Protein AF-A0AAU4UA43-F1 (afdb_monomer)

Sequence (61 aa):
MPNALPLVPTDIDERVSLVRLHGEACFHCGAVNKTLRTAGHVVVRGSTRVWQIVTCGCRAA

pLDDT: mean 79.95, std 12.32, range [46.5, 93.75]

Structure (mmCIF, N/CA/C/O backbone):
data_AF-A0AAU4UA43-F1
#
_entry.id   AF-A0AAU4UA43-F1
#
loop_
_atom_site.group_PDB
_atom_site.id
_atom_site.type_symbol
_atom_site.label_atom_id
_atom_site.label_alt_id
_atom_site.label_comp_id
_atom_site.label_asym_id
_atom_site.label_entity_id
_atom_site.label_seq_id
_atom_site.pdbx_PDB_ins_code
_atom_site.Cartn_x
_atom_site.Cartn_y
_atom_site.Cartn_z
_atom_site.occupancy
_atom_site.B_iso_or_equiv
_atom_site.auth_seq_id
_atom_site.auth_comp_id
_atom_site.auth_asym_id
_atom_site.auth_atom_id
_atom_site.pdbx_PDB_model_num
ATOM 1 N N . MET A 1 1 ? -1.290 30.525 6.077 1.00 46.50 1 MET A N 1
ATOM 2 C CA . MET A 1 1 ? -1.309 29.338 6.963 1.00 46.50 1 MET A CA 1
ATOM 3 C C . MET A 1 1 ? -1.713 28.153 6.097 1.00 46.50 1 MET A C 1
ATOM 5 O O . MET A 1 1 ? -2.624 28.340 5.298 1.00 46.50 1 MET A O 1
ATOM 9 N N . PRO A 1 2 ? -0.969 27.035 6.097 1.00 55.56 2 PRO A N 1
ATOM 10 C CA . PRO A 1 2 ? -1.037 26.058 5.014 1.00 55.56 2 PRO A CA 1
ATOM 11 C C . PRO A 1 2 ? -2.358 25.284 5.032 1.00 55.56 2 PRO A C 1
ATOM 13 O O . PRO A 1 2 ? -2.799 24.816 6.078 1.00 55.56 2 PRO A O 1
ATOM 16 N N . ASN A 1 3 ? -2.963 25.165 3.848 1.00 52.34 3 ASN A N 1
ATOM 17 C CA . ASN A 1 3 ? -4.107 24.305 3.566 1.00 52.34 3 ASN A CA 1
ATOM 18 C C . ASN A 1 3 ? -3.747 22.855 3.918 1.00 52.34 3 ASN A C 1
ATOM 20 O O . ASN A 1 3 ? -3.089 22.169 3.136 1.00 52.34 3 ASN A O 1
ATOM 24 N N . ALA A 1 4 ? -4.159 22.390 5.096 1.00 59.97 4 ALA A N 1
ATOM 25 C CA . ALA A 1 4 ? -4.164 20.972 5.409 1.00 59.97 4 ALA A CA 1
ATOM 26 C C . ALA A 1 4 ? -5.289 20.339 4.584 1.00 59.97 4 ALA A C 1
ATOM 28 O O . ALA A 1 4 ? -6.453 20.371 4.979 1.00 59.97 4 ALA A O 1
ATOM 29 N N . LEU A 1 5 ? -4.952 19.825 3.397 1.00 63.19 5 LEU A N 1
ATOM 30 C CA . LEU A 1 5 ? -5.845 18.921 2.677 1.00 63.19 5 LEU A CA 1
ATOM 31 C C . LEU A 1 5 ? -6.257 17.826 3.668 1.00 63.19 5 LEU A C 1
ATOM 33 O O . LEU A 1 5 ? -5.372 17.267 4.327 1.00 63.19 5 LEU A O 1
ATOM 37 N N . PRO A 1 6 ? -7.556 17.527 3.829 1.00 54.72 6 PRO A N 1
ATOM 38 C CA . PRO A 1 6 ? -7.944 16.414 4.669 1.00 54.72 6 PRO A CA 1
ATOM 39 C C . PRO A 1 6 ? -7.258 15.171 4.096 1.00 54.72 6 PRO A C 1
ATOM 41 O O . PRO A 1 6 ? -7.451 14.830 2.929 1.00 54.72 6 PRO A O 1
ATOM 44 N N . LEU A 1 7 ? -6.412 14.531 4.908 1.00 62.84 7 LEU A N 1
ATOM 45 C CA . LEU A 1 7 ? -5.787 13.238 4.627 1.00 62.84 7 LEU A CA 1
ATOM 46 C C . LEU A 1 7 ? -6.873 12.157 4.677 1.00 62.84 7 LEU A C 1
ATOM 48 O O . LEU A 1 7 ? -6.811 11.254 5.508 1.00 62.84 7 LEU A O 1
ATOM 52 N N . VAL A 1 8 ? -7.920 12.294 3.859 1.00 61.72 8 VAL A N 1
ATOM 53 C CA . VAL A 1 8 ? -8.976 11.295 3.749 1.00 61.72 8 VAL A CA 1
ATOM 54 C C . VAL A 1 8 ? -8.283 10.026 3.267 1.00 61.72 8 VAL A C 1
ATOM 56 O O . VAL A 1 8 ? -7.726 10.030 2.163 1.00 61.72 8 VAL A O 1
ATOM 59 N N . PRO A 1 9 ? -8.237 8.964 4.088 1.00 67.81 9 PRO A N 1
ATOM 60 C CA . PRO A 1 9 ? -7.600 7.727 3.682 1.00 67.81 9 PRO A CA 1
ATOM 61 C C . PRO A 1 9 ? -8.273 7.237 2.405 1.00 67.81 9 PRO A C 1
ATOM 63 O O . PRO A 1 9 ? -9.501 7.189 2.324 1.00 67.81 9 PRO A O 1
ATOM 66 N N . THR A 1 10 ? -7.478 6.893 1.394 1.00 73.44 10 THR A N 1
ATOM 67 C CA . THR A 1 10 ? -8.023 6.211 0.222 1.00 73.44 10 THR A CA 1
ATOM 68 C C . THR A 1 10 ? -8.446 4.820 0.662 1.00 73.44 10 THR A C 1
ATOM 70 O O . THR A 1 10 ? -7.609 4.019 1.078 1.00 73.44 10 THR A O 1
ATOM 73 N N . ASP A 1 11 ? -9.746 4.553 0.605 1.00 75.38 11 ASP A N 1
ATOM 74 C CA . ASP A 1 11 ? -10.274 3.225 0.875 1.00 75.38 11 ASP A CA 1
ATOM 75 C C . ASP A 1 11 ? -9.905 2.296 -0.283 1.00 75.38 11 ASP A C 1
ATOM 77 O O . ASP A 1 11 ? -10.062 2.646 -1.455 1.00 75.38 11 ASP A O 1
ATOM 81 N N . ILE A 1 12 ? -9.362 1.129 0.048 1.00 72.94 12 ILE A N 1
ATOM 82 C CA . ILE A 1 12 ? -8.933 0.133 -0.930 1.00 72.94 12 ILE A CA 1
ATOM 83 C C . ILE A 1 12 ? -9.846 -1.071 -0.751 1.00 72.94 12 ILE A C 1
ATOM 85 O O . ILE A 1 12 ? -9.658 -1.859 0.170 1.00 72.94 12 ILE A O 1
ATOM 89 N N . ASP A 1 13 ? -10.836 -1.190 -1.634 1.00 70.62 13 ASP A N 1
ATOM 90 C CA . ASP A 1 13 ? -11.836 -2.270 -1.609 1.00 70.62 13 ASP A CA 1
ATOM 91 C C . ASP A 1 13 ? -11.280 -3.607 -2.155 1.00 70.62 13 ASP A C 1
ATOM 93 O O . ASP A 1 13 ? -11.916 -4.659 -2.113 1.00 70.62 13 ASP A O 1
ATOM 97 N N . GLU A 1 14 ? -10.046 -3.594 -2.662 1.00 72.38 14 GLU A N 1
ATOM 98 C CA . GLU A 1 14 ? -9.386 -4.779 -3.200 1.00 72.38 14 GLU A CA 1
ATOM 99 C C . GLU A 1 14 ? -9.017 -5.776 -2.088 1.00 72.38 14 GLU A C 1
ATOM 101 O O . GLU A 1 14 ? -8.473 -5.413 -1.044 1.00 72.38 14 GLU A O 1
ATOM 106 N N . ARG A 1 15 ? -9.209 -7.080 -2.335 1.00 72.44 15 ARG A N 1
ATOM 107 C CA . ARG A 1 15 ? -8.652 -8.127 -1.464 1.00 72.44 15 ARG A CA 1
ATOM 108 C C . ARG A 1 15 ? -7.127 -8.144 -1.588 1.00 72.44 15 ARG A C 1
ATOM 110 O O . ARG A 1 15 ? -6.570 -8.692 -2.540 1.00 72.44 15 ARG A O 1
ATOM 117 N N . VAL A 1 16 ? -6.447 -7.560 -0.608 1.00 72.44 16 VAL A N 1
ATOM 118 C CA . VAL A 1 16 ? -4.982 -7.517 -0.536 1.00 72.44 16 VAL A CA 1
ATOM 119 C C . VAL A 1 16 ? -4.462 -8.704 0.284 1.00 72.44 16 VAL A C 1
ATOM 121 O O . VAL A 1 16 ? -4.854 -8.900 1.431 1.00 72.44 16 VAL A O 1
ATOM 124 N N . SER A 1 17 ? -3.563 -9.505 -0.299 1.00 76.19 17 SER A N 1
ATOM 125 C CA . SER A 1 17 ? -2.853 -10.574 0.426 1.00 76.19 17 SER A CA 1
ATOM 126 C C . SER A 1 17 ? -2.004 -9.998 1.564 1.00 76.19 17 SER A C 1
ATOM 128 O O . SER A 1 17 ? -1.373 -8.956 1.388 1.00 76.19 17 SER A O 1
ATOM 130 N N . LEU A 1 18 ? -1.916 -10.707 2.694 1.00 74.44 18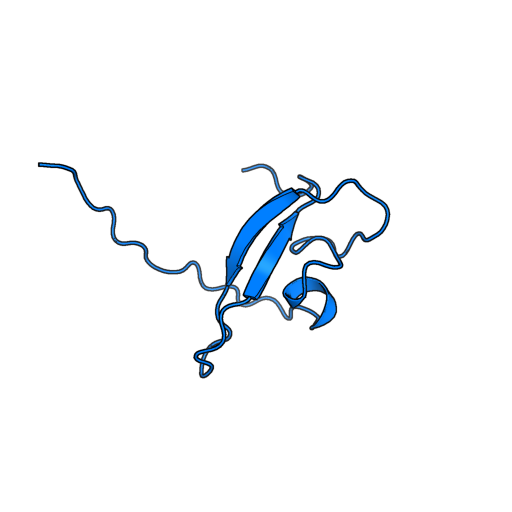 LEU A N 1
ATOM 131 C CA . LEU A 1 18 ? -1.134 -10.287 3.863 1.00 74.44 18 LEU A CA 1
ATOM 132 C C . LEU A 1 18 ? 0.322 -9.947 3.493 1.00 74.44 18 LEU A C 1
ATOM 134 O O . LEU A 1 18 ? 0.844 -8.932 3.934 1.00 74.44 18 LEU A O 1
ATOM 138 N N . VAL A 1 19 ? 0.944 -10.717 2.595 1.00 75.56 19 VAL A N 1
ATOM 139 C CA . VAL A 1 19 ? 2.333 -10.503 2.133 1.00 75.56 19 VAL A CA 1
ATOM 140 C C . VAL A 1 19 ? 2.539 -9.102 1.527 1.00 75.56 19 VAL A C 1
ATOM 142 O O . VAL A 1 19 ? 3.583 -8.478 1.712 1.00 75.56 19 VAL A O 1
ATOM 145 N N . ARG A 1 20 ? 1.514 -8.544 0.865 1.00 82.12 20 ARG A N 1
ATOM 146 C CA . ARG A 1 20 ? 1.542 -7.168 0.326 1.00 82.12 20 ARG A CA 1
ATOM 147 C C . ARG A 1 20 ? 1.493 -6.110 1.440 1.00 82.12 20 ARG A C 1
ATOM 149 O O . ARG A 1 20 ? 2.013 -5.017 1.243 1.00 82.12 20 ARG A O 1
ATOM 156 N N . LEU A 1 21 ? 0.899 -6.422 2.596 1.00 80.25 21 LEU A N 1
ATOM 157 C CA . LEU A 1 21 ? 0.837 -5.536 3.771 1.00 80.25 21 LEU A CA 1
ATOM 158 C C . LEU A 1 21 ? 2.137 -5.538 4.585 1.00 80.25 21 LEU A C 1
ATOM 160 O O . LEU A 1 21 ? 2.429 -4.564 5.268 1.00 80.25 21 LEU A O 1
ATOM 164 N N . HIS A 1 22 ? 2.944 -6.595 4.494 1.00 82.94 22 HIS A N 1
ATOM 165 C CA . HIS A 1 22 ? 4.251 -6.666 5.156 1.00 82.94 22 HIS A CA 1
ATOM 166 C C . HIS A 1 22 ? 5.382 -5.983 4.367 1.00 82.94 22 HIS A C 1
ATOM 168 O O . HIS A 1 22 ? 6.524 -5.978 4.816 1.00 82.94 22 HIS A O 1
ATOM 174 N N . GLY A 1 23 ? 5.083 -5.396 3.203 1.00 83.75 23 GLY A N 1
ATOM 175 C CA . GLY A 1 23 ? 6.087 -4.750 2.357 1.00 83.75 23 GLY A CA 1
ATOM 176 C C . GLY A 1 23 ? 7.013 -5.726 1.619 1.00 83.75 23 GLY A C 1
ATOM 177 O O . GLY A 1 23 ? 8.022 -5.301 1.066 1.00 83.75 23 GLY A O 1
ATOM 178 N N . GLU A 1 24 ? 6.678 -7.017 1.586 1.00 86.94 24 GLU A N 1
ATOM 179 C CA . GLU A 1 24 ? 7.472 -8.063 0.918 1.00 86.94 24 GLU A CA 1
ATOM 180 C C . GLU A 1 24 ? 7.124 -8.203 -0.572 1.00 86.94 24 GLU A C 1
ATOM 182 O O . GLU A 1 24 ? 7.897 -8.743 -1.360 1.00 86.94 24 GLU A O 1
ATOM 187 N N . ALA A 1 25 ? 5.960 -7.690 -0.974 1.00 91.25 25 ALA A N 1
ATOM 188 C CA . ALA A 1 25 ? 5.473 -7.702 -2.346 1.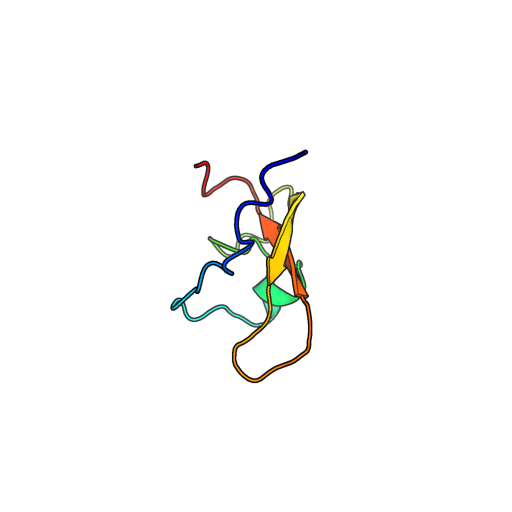00 91.25 25 ALA A CA 1
ATOM 189 C C . ALA A 1 25 ? 4.914 -6.334 -2.737 1.00 91.25 25 ALA A C 1
ATOM 191 O O . ALA A 1 25 ? 4.395 -5.591 -1.901 1.00 91.25 25 ALA A O 1
ATOM 192 N N . CYS A 1 26 ? 4.950 -6.016 -4.034 1.00 91.69 26 CYS A N 1
ATOM 193 C CA . CYS A 1 26 ? 4.327 -4.806 -4.548 1.00 91.69 26 CYS A CA 1
ATOM 194 C C . CYS A 1 26 ? 2.848 -4.758 -4.157 1.00 91.69 26 CYS A C 1
ATOM 196 O O . CYS A 1 26 ? 2.059 -5.635 -4.511 1.00 91.69 26 CYS A O 1
ATOM 198 N N . PHE A 1 27 ? 2.465 -3.664 -3.507 1.00 89.88 27 PHE A N 1
ATOM 199 C CA . PHE A 1 27 ? 1.129 -3.471 -2.988 1.00 89.88 27 PHE A CA 1
ATOM 200 C C . PHE A 1 27 ? 0.044 -3.484 -4.061 1.00 89.88 27 PHE A C 1
ATOM 202 O O . PHE A 1 27 ? -1.070 -3.811 -3.705 1.00 89.88 27 PHE A O 1
ATOM 209 N N . HIS A 1 28 ? 0.322 -3.203 -5.339 1.00 87.38 28 HIS A N 1
ATOM 210 C CA . HIS A 1 28 ? -0.690 -3.239 -6.407 1.00 87.38 28 HIS A CA 1
ATOM 211 C C . HIS A 1 28 ? -0.693 -4.551 -7.203 1.00 87.38 28 HIS A C 1
ATOM 213 O O 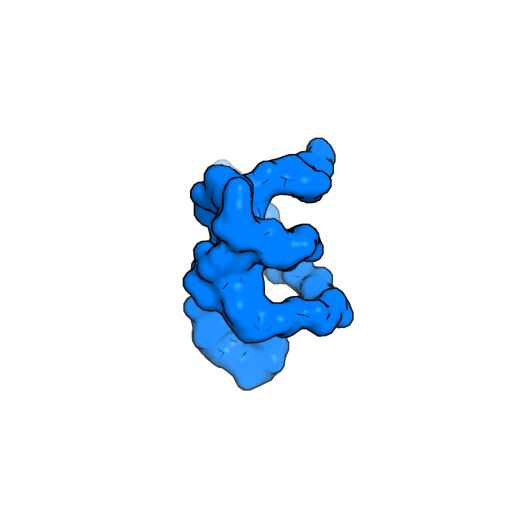. HIS A 1 28 ? -1.741 -5.167 -7.354 1.00 87.38 28 HIS A O 1
ATOM 219 N N . CYS A 1 29 ? 0.464 -5.010 -7.693 1.00 88.38 29 CYS A N 1
ATOM 220 C CA . CYS A 1 29 ? 0.536 -6.177 -8.587 1.00 88.38 29 CYS A CA 1
ATOM 221 C C . CYS A 1 29 ? 1.079 -7.459 -7.935 1.00 88.38 29 CYS A C 1
ATOM 223 O O . CYS A 1 29 ? 1.140 -8.492 -8.593 1.00 88.38 29 CYS A O 1
ATOM 225 N N . GLY A 1 30 ? 1.515 -7.409 -6.672 1.00 89.38 30 GLY A N 1
ATOM 226 C CA . GLY A 1 30 ? 2.061 -8.567 -5.957 1.00 89.38 30 GLY A CA 1
ATOM 227 C C . GLY A 1 30 ? 3.473 -8.998 -6.376 1.00 89.38 30 GLY A C 1
ATOM 228 O O . GLY A 1 30 ? 3.943 -10.028 -5.908 1.00 89.38 30 GLY A O 1
ATOM 229 N N . ALA A 1 31 ? 4.171 -8.241 -7.231 1.00 91.62 31 ALA A N 1
ATOM 230 C CA . ALA A 1 31 ? 5.532 -8.582 -7.650 1.00 91.62 31 ALA A CA 1
ATOM 231 C C . ALA A 1 31 ? 6.519 -8.592 -6.468 1.00 91.62 31 ALA A C 1
ATOM 233 O O . ALA A 1 31 ? 6.581 -7.621 -5.715 1.00 91.62 31 ALA A O 1
ATOM 234 N N . VAL A 1 32 ? 7.323 -9.654 -6.366 1.00 90.06 32 VAL A N 1
ATOM 235 C CA . VAL A 1 32 ? 8.385 -9.833 -5.350 1.00 90.06 32 VAL A CA 1
ATOM 236 C C . VAL A 1 32 ? 9.798 -9.750 -5.938 1.00 90.06 32 VAL A C 1
ATOM 238 O O . VAL A 1 32 ? 10.770 -9.5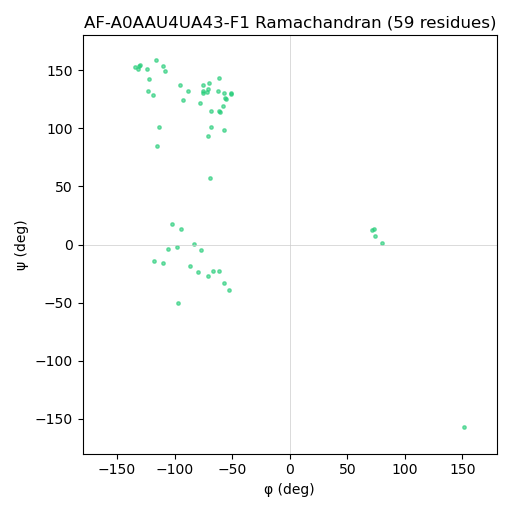61 -5.222 1.00 90.06 32 VAL A O 1
ATOM 241 N N . ASN A 1 33 ? 9.927 -9.864 -7.262 1.00 88.62 33 ASN A N 1
ATOM 242 C CA . ASN A 1 33 ? 11.201 -9.927 -7.988 1.00 88.62 33 ASN A CA 1
ATOM 243 C C . ASN A 1 33 ? 11.588 -8.602 -8.671 1.00 88.62 33 ASN A C 1
ATOM 245 O O . ASN A 1 33 ? 12.398 -8.586 -9.595 1.00 88.62 33 ASN A O 1
ATOM 249 N N . LYS A 1 34 ? 10.979 -7.490 -8.254 1.00 89.94 34 LYS A N 1
ATOM 250 C CA . LYS A 1 34 ? 11.273 -6.144 -8.758 1.00 89.94 34 LYS A CA 1
ATOM 251 C C . LYS A 1 34 ? 11.836 -5.290 -7.636 1.00 89.94 34 LYS A C 1
ATOM 253 O O . LYS A 1 34 ? 11.564 -5.550 -6.470 1.00 89.94 34 LYS A O 1
ATOM 258 N N . THR A 1 35 ? 12.544 -4.220 -7.985 1.00 91.12 35 THR A N 1
ATOM 259 C CA . THR A 1 35 ? 12.914 -3.198 -7.003 1.00 91.12 35 THR A CA 1
ATOM 260 C C . THR A 1 35 ? 11.648 -2.578 -6.418 1.00 91.12 35 THR A C 1
ATOM 262 O O . THR A 1 35 ? 10.873 -1.934 -7.130 1.00 91.12 35 THR A O 1
ATOM 265 N N . LEU A 1 36 ? 11.438 -2.794 -5.123 1.00 92.31 36 LEU A N 1
ATOM 266 C CA . LEU A 1 36 ? 10.320 -2.245 -4.369 1.00 92.31 36 LEU A CA 1
ATOM 267 C C . LEU A 1 36 ? 10.762 -0.954 -3.679 1.00 92.31 36 LEU A C 1
ATOM 269 O O . LEU A 1 36 ? 11.862 -0.871 -3.135 1.00 92.31 36 LEU A O 1
ATOM 273 N N . ARG A 1 37 ? 9.910 0.069 -3.720 1.00 92.94 37 ARG A N 1
ATOM 274 C CA . ARG A 1 37 ? 10.128 1.350 -3.039 1.00 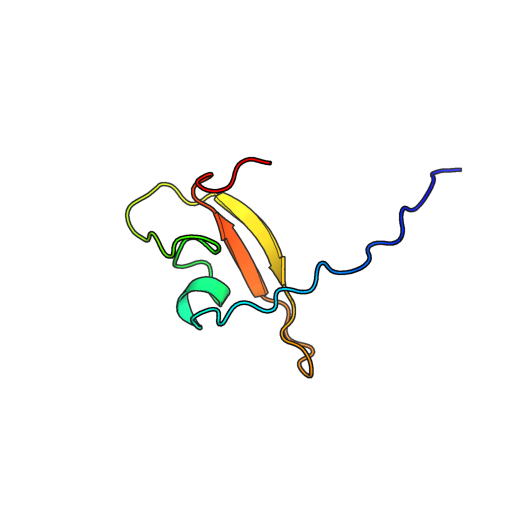92.94 37 ARG A CA 1
ATOM 275 C C . ARG A 1 37 ? 8.972 1.625 -2.097 1.00 92.94 37 ARG A C 1
ATOM 277 O O . ARG A 1 37 ? 7.826 1.330 -2.434 1.00 92.94 37 ARG A O 1
ATOM 284 N N . THR A 1 38 ? 9.269 2.205 -0.939 1.00 91.94 38 THR A N 1
ATOM 285 C CA . THR A 1 38 ? 8.246 2.644 0.013 1.00 91.94 38 THR A CA 1
ATOM 286 C C . THR A 1 38 ? 7.287 3.611 -0.668 1.00 91.94 38 THR A C 1
ATOM 288 O O . THR A 1 38 ? 7.718 4.591 -1.273 1.00 91.94 38 THR A O 1
ATOM 291 N N . ALA A 1 39 ? 5.994 3.308 -0.585 1.00 89.56 39 ALA A N 1
ATOM 292 C CA . ALA A 1 39 ? 4.940 4.068 -1.253 1.00 89.56 39 ALA A CA 1
ATOM 293 C C . ALA A 1 39 ? 3.951 4.707 -0.273 1.00 89.56 39 ALA A C 1
ATOM 295 O O . ALA A 1 39 ? 3.181 5.578 -0.664 1.00 89.56 39 ALA A O 1
ATOM 296 N N . GLY A 1 40 ? 3.966 4.292 0.995 1.00 88.75 40 GLY A N 1
ATOM 297 C CA . GLY A 1 40 ? 3.118 4.867 2.028 1.00 88.75 40 GLY A CA 1
ATOM 298 C C . GLY A 1 40 ? 2.781 3.867 3.121 1.00 88.75 40 GLY A C 1
ATOM 299 O O . GLY A 1 40 ? 3.488 2.877 3.318 1.00 88.75 40 GLY A O 1
ATOM 300 N N . HIS A 1 41 ? 1.673 4.132 3.807 1.00 88.31 41 HIS A N 1
ATOM 301 C CA . HIS A 1 41 ? 1.150 3.281 4.865 1.00 88.31 41 HIS A CA 1
ATOM 302 C C . HIS A 1 41 ? -0.344 3.035 4.668 1.00 88.31 41 HIS A C 1
ATOM 304 O O . HIS A 1 41 ? -1.048 3.891 4.137 1.00 88.31 41 HIS A O 1
ATOM 310 N N . VAL A 1 42 ? -0.826 1.883 5.126 1.00 85.88 42 VAL A N 1
ATOM 311 C CA . VAL A 1 42 ? -2.248 1.526 5.120 1.00 85.88 42 VAL A CA 1
ATOM 312 C C . VAL A 1 42 ? -2.681 1.022 6.489 1.00 85.88 42 VAL A C 1
ATOM 314 O O . VAL A 1 42 ? -1.881 0.492 7.261 1.00 85.88 42 VAL A O 1
ATOM 317 N N . VAL A 1 43 ? -3.970 1.167 6.775 1.00 85.81 43 VAL A N 1
ATOM 318 C CA . VAL A 1 43 ? -4.624 0.593 7.951 1.00 85.81 43 VAL A CA 1
ATOM 319 C C . VAL A 1 43 ? -5.766 -0.274 7.448 1.00 85.81 43 VAL A C 1
ATOM 321 O O . VAL A 1 43 ? -6.538 0.147 6.590 1.00 85.81 43 VAL A O 1
ATOM 324 N N . VAL A 1 44 ? -5.868 -1.498 7.961 1.00 81.25 44 VAL A N 1
ATOM 325 C CA . VAL A 1 44 ? -7.003 -2.373 7.645 1.00 81.25 44 VAL A CA 1
ATOM 326 C C . VAL A 1 44 ? -8.217 -1.871 8.419 1.00 81.25 44 VAL A C 1
ATOM 328 O O . VAL A 1 44 ? -8.116 -1.630 9.621 1.00 81.25 44 VAL A O 1
ATOM 331 N N . ARG A 1 45 ? -9.368 -1.720 7.755 1.00 81.25 45 ARG A N 1
ATOM 332 C CA . ARG A 1 45 ? -10.617 -1.295 8.407 1.00 81.25 45 ARG A CA 1
ATOM 333 C C . ARG A 1 45 ? -10.910 -2.159 9.637 1.00 81.25 45 ARG A C 1
ATOM 335 O O . ARG A 1 45 ? -10.868 -3.383 9.561 1.00 81.25 45 ARG A O 1
ATOM 342 N N . GLY A 1 46 ? -11.201 -1.516 10.767 1.00 83.00 46 GLY A N 1
ATOM 343 C CA . GLY A 1 46 ? -11.421 -2.203 12.047 1.00 83.00 46 GLY A CA 1
ATOM 344 C C . GLY A 1 46 ? -10.140 -2.614 12.786 1.00 83.00 46 GLY A C 1
ATOM 345 O O . GLY A 1 46 ? -10.223 -3.182 13.870 1.00 83.00 46 GLY A O 1
ATOM 346 N N . SER A 1 47 ? -8.960 -2.308 12.243 1.00 82.94 47 SER A N 1
ATOM 347 C CA . SER A 1 47 ? -7.671 -2.443 12.919 1.00 82.94 47 SER A CA 1
ATOM 348 C C . SER A 1 47 ? -7.083 -1.070 13.238 1.00 82.94 47 SER A C 1
ATOM 350 O O . SER A 1 47 ? -7.340 -0.091 12.545 1.00 82.94 47 SER A O 1
ATOM 352 N N . THR A 1 48 ? -6.245 -1.004 14.268 1.00 84.19 48 THR A N 1
ATOM 353 C CA . THR A 1 48 ? -5.383 0.153 14.562 1.00 84.19 48 THR A CA 1
ATOM 354 C C . THR A 1 48 ? -3.957 -0.047 14.050 1.00 84.19 48 THR A C 1
ATOM 356 O O . THR A 1 48 ? -3.112 0.837 14.188 1.00 84.19 48 THR A O 1
ATOM 359 N N . ARG A 1 49 ? -3.660 -1.216 13.465 1.00 85.88 49 ARG A N 1
ATOM 360 C CA . ARG A 1 49 ? -2.318 -1.553 13.003 1.00 85.88 49 ARG A CA 1
ATOM 361 C C . ARG A 1 49 ? -2.019 -0.857 11.679 1.00 85.88 49 ARG A C 1
ATOM 363 O O . ARG A 1 49 ? -2.710 -1.072 10.683 1.00 85.88 49 ARG A O 1
ATOM 370 N N . VAL A 1 50 ? -0.952 -0.065 11.693 1.00 86.19 50 VAL A N 1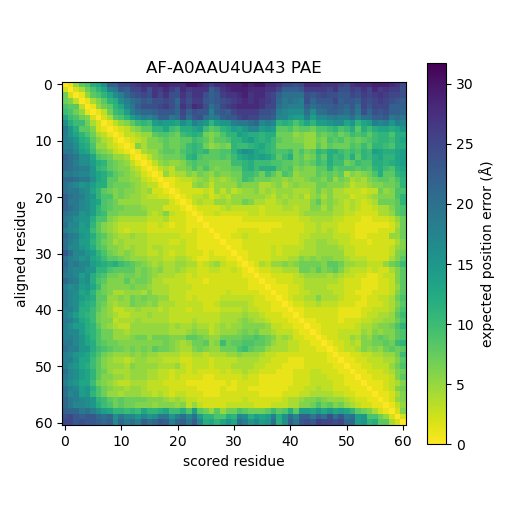
ATOM 371 C CA . VAL A 1 50 ? -0.398 0.6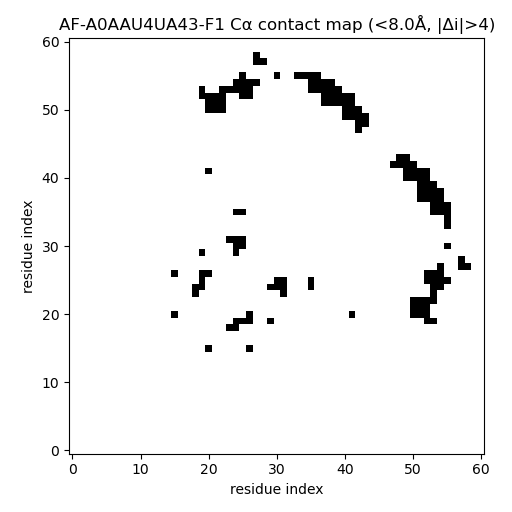07 10.517 1.00 86.19 50 VAL A CA 1
ATOM 372 C C . VAL A 1 50 ? 0.616 -0.312 9.843 1.00 86.19 50 VAL A C 1
ATOM 374 O O . VAL A 1 50 ? 1.489 -0.881 10.500 1.00 86.19 50 VAL A O 1
ATOM 377 N N . TRP A 1 51 ? 0.499 -0.445 8.529 1.00 87.38 51 TRP A N 1
ATOM 378 C CA . TRP A 1 51 ? 1.339 -1.289 7.689 1.00 87.38 51 TRP A CA 1
ATOM 379 C C . TRP A 1 51 ? 2.071 -0.433 6.664 1.00 87.38 51 TRP A C 1
ATOM 381 O O . TRP A 1 51 ? 1.430 0.349 5.965 1.00 87.38 51 TRP A O 1
ATOM 391 N N . GLN A 1 52 ? 3.392 -0.571 6.550 1.00 89.19 52 GLN A N 1
ATOM 392 C CA . GLN A 1 52 ? 4.138 0.068 5.466 1.00 89.19 52 GLN A CA 1
ATOM 393 C C . GLN A 1 52 ? 3.903 -0.701 4.166 1.00 89.19 52 GLN A C 1
ATOM 395 O O . GLN A 1 52 ? 4.081 -1.915 4.116 1.00 89.19 52 GLN A O 1
ATOM 400 N N . ILE A 1 53 ? 3.558 0.016 3.100 1.00 90.75 53 ILE A N 1
ATOM 401 C CA . ILE A 1 53 ? 3.387 -0.564 1.771 1.00 90.75 53 ILE A CA 1
ATOM 402 C C . ILE A 1 53 ? 4.520 -0.145 0.844 1.00 90.75 53 ILE A C 1
ATOM 404 O O . ILE A 1 53 ? 5.074 0.957 0.930 1.00 90.75 53 ILE A O 1
ATOM 408 N N . VAL A 1 54 ? 4.841 -1.033 -0.088 1.00 92.06 54 VAL A N 1
ATOM 409 C CA . VAL A 1 54 ? 5.857 -0.805 -1.113 1.00 92.06 54 VAL A CA 1
ATOM 410 C C . VAL A 1 54 ? 5.254 -0.995 -2.497 1.00 92.0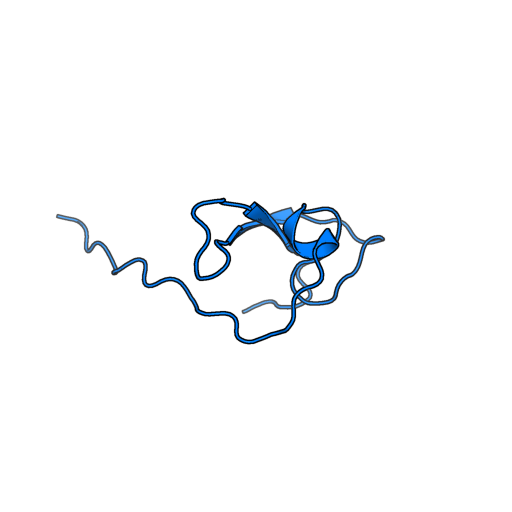6 54 VAL A C 1
ATOM 412 O O . VAL A 1 54 ? 4.329 -1.785 -2.681 1.00 92.06 54 VAL A O 1
ATOM 415 N N . THR A 1 55 ? 5.768 -0.302 -3.506 1.00 92.94 55 THR A N 1
ATOM 416 C CA . THR A 1 55 ? 5.356 -0.507 -4.898 1.00 92.94 55 THR A CA 1
ATOM 417 C C . THR A 1 55 ? 6.564 -0.664 -5.809 1.00 92.94 55 THR A C 1
ATOM 419 O O . THR A 1 55 ? 7.655 -0.177 -5.526 1.00 92.94 55 THR A 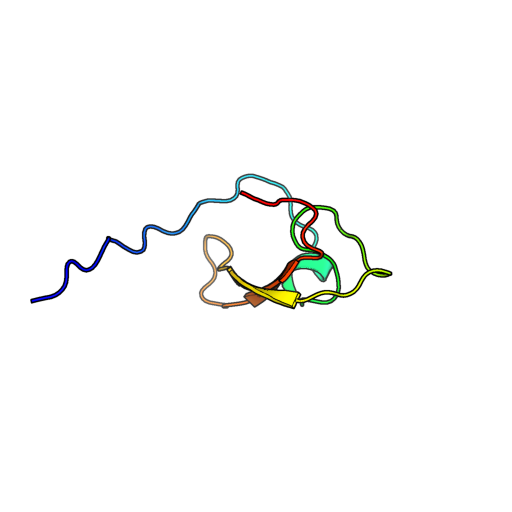O 1
ATOM 422 N N . CYS A 1 56 ? 6.367 -1.361 -6.927 1.00 93.75 56 CYS A N 1
ATOM 423 C CA . CYS A 1 56 ? 7.361 -1.465 -7.993 1.00 93.75 56 CYS A CA 1
ATOM 424 C C . CYS A 1 56 ? 7.144 -0.417 -9.102 1.00 93.75 56 CYS A C 1
ATOM 426 O O . CYS A 1 56 ? 7.632 -0.601 -10.214 1.00 93.75 56 CYS A O 1
ATOM 428 N N . GLY A 1 57 ? 6.311 0.605 -8.859 1.00 89.44 57 GLY A N 1
ATOM 429 C CA . GLY A 1 57 ? 5.914 1.589 -9.874 1.00 89.44 57 GLY A CA 1
ATOM 430 C C . GLY A 1 57 ? 4.969 1.066 -10.966 1.00 89.44 57 GLY A C 1
ATOM 431 O O . GLY A 1 57 ? 4.778 1.741 -11.967 1.00 89.44 57 GLY A O 1
ATOM 432 N N . CYS A 1 58 ? 4.365 -0.123 -10.808 1.00 88.38 58 CYS A N 1
ATOM 433 C CA . CYS A 1 58 ? 3.421 -0.675 -11.801 1.00 88.38 58 CYS A CA 1
ATOM 434 C C . CYS A 1 58 ? 2.119 0.123 -11.928 1.00 88.38 58 CYS A C 1
ATOM 436 O O . CYS A 1 58 ? 1.445 0.043 -12.948 1.00 88.38 58 CYS A O 1
ATOM 438 N N . ARG A 1 59 ? 1.777 0.875 -10.884 1.00 76.12 59 ARG A N 1
ATOM 439 C CA . ARG A 1 59 ? 0.701 1.852 -10.882 1.00 76.12 59 ARG A CA 1
ATOM 440 C C . ARG A 1 59 ? 1.370 3.207 -10.686 1.00 76.12 59 ARG A C 1
ATOM 442 O O . ARG A 1 59 ? 1.598 3.626 -9.555 1.00 76.12 59 ARG A O 1
ATOM 449 N N . ALA A 1 60 ? 1.824 3.798 -11.786 1.00 59.69 60 ALA A N 1
ATOM 450 C CA . ALA A 1 60 ? 2.109 5.225 -11.825 1.00 59.69 60 ALA A CA 1
ATOM 451 C C . ALA A 1 60 ? 0.756 5.947 -11.907 1.00 59.69 60 ALA A C 1
ATOM 453 O O . ALA A 1 60 ? -0.146 5.452 -12.586 1.00 59.69 60 ALA A O 1
ATOM 454 N N . ALA A 1 61 ? 0.602 7.026 -11.139 1.00 51.06 61 ALA A N 1
ATOM 455 C CA . ALA A 1 61 ? -0.533 7.933 -11.283 1.00 51.06 61 ALA A CA 1
ATOM 456 C C . ALA A 1 61 ? -0.554 8.549 -12.689 1.00 51.06 61 ALA A C 1
ATOM 458 O O . ALA A 1 61 ? 0.553 8.754 -13.242 1.00 51.06 61 ALA A O 1
#

Radius of gyration: 12.89 Å; Cα contacts (8 Å, |Δi|>4): 78; chains: 1; bounding box: 25×40×26 Å

Mean predicted aligned error: 7.99 Å

Secondary structure (DSSP, 8-state):
-------------S---HHHHTTSS-TTT--SSS--EEEEEEE-TT---EEEEEE-SSS--

Foldseek 3Di:
DDPPDPPPPDDDPDDFDVCQQQQCAARPPRHNPADWDFDAWDDDVVGPDIGTGTHRCPDDD

Solvent-accessible surface area (backbone atoms only — not comparable to full-atom values): 4059 Å² total; per-residue (Å²): 134,83,85,75,70,81,82,71,77,82,82,74,91,66,93,74,58,68,58,25,47,72,43,66,15,15,56,85,82,57,52,62,90,57,77,66,41,83,72,51,72,49,63,53,88,98,52,91,58,77,27,53,29,16,31,59,64,87,76,67,132